Protein AF-A0A1J5MCQ9-F1 (afdb_monomer_lite)

Structure (mmCIF, N/CA/C/O backbone):
data_AF-A0A1J5MCQ9-F1
#
_entry.id   AF-A0A1J5MCQ9-F1
#
loop_
_atom_site.group_PDB
_atom_site.id
_atom_site.type_symbol
_atom_site.label_atom_id
_atom_site.label_alt_id
_atom_site.label_comp_id
_atom_site.label_asym_id
_atom_site.label_entity_id
_atom_site.label_seq_id
_atom_site.pdbx_PDB_ins_code
_atom_site.Cartn_x
_atom_site.Cartn_y
_atom_site.Cartn_z
_atom_site.occupancy
_atom_site.B_iso_or_eq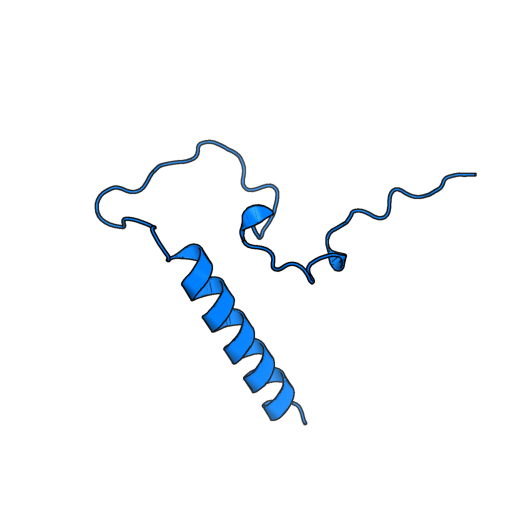uiv
_atom_site.auth_seq_id
_atom_site.auth_comp_id
_atom_site.auth_asym_id
_atom_site.auth_atom_id
_atom_site.pdbx_PDB_model_num
ATOM 1 N N . MET A 1 1 ? 16.789 -8.123 -20.900 1.00 60.09 1 MET A N 1
ATOM 2 C CA . MET A 1 1 ? 17.033 -6.820 -20.226 1.00 60.09 1 MET A CA 1
ATOM 3 C C . MET A 1 1 ? 15.789 -6.366 -19.462 1.00 60.09 1 MET A C 1
ATOM 5 O O . MET A 1 1 ? 15.938 -6.003 -18.303 1.00 60.09 1 MET A O 1
ATOM 9 N N . LEU A 1 2 ? 14.590 -6.491 -20.053 1.00 63.50 2 LEU A N 1
ATOM 10 C CA . LEU A 1 2 ? 13.293 -6.344 -19.369 1.00 63.50 2 LEU A CA 1
ATOM 11 C C . LEU A 1 2 ? 13.139 -7.280 -18.155 1.00 63.50 2 LEU A C 1
ATOM 13 O O . LEU A 1 2 ? 12.850 -6.798 -17.068 1.00 63.50 2 LEU A O 1
ATOM 17 N N . ASP A 1 3 ? 13.495 -8.563 -18.284 1.00 79.75 3 ASP A N 1
ATOM 18 C CA . ASP A 1 3 ? 13.342 -9.539 -17.186 1.00 79.75 3 ASP A CA 1
ATOM 19 C C . ASP A 1 3 ? 14.088 -9.158 -15.899 1.00 79.75 3 ASP A C 1
ATOM 21 O O . ASP A 1 3 ? 13.630 -9.430 -14.792 1.00 79.75 3 ASP A O 1
ATOM 25 N N . ARG A 1 4 ? 15.255 -8.513 -16.023 1.00 85.44 4 ARG A N 1
ATOM 26 C CA . ARG A 1 4 ? 16.041 -8.088 -14.857 1.00 85.44 4 ARG A CA 1
ATOM 27 C C . ARG A 1 4 ? 15.371 -6.920 -14.137 1.00 85.44 4 ARG A C 1
ATOM 29 O O . ARG A 1 4 ? 15.342 -6.907 -12.909 1.00 85.44 4 ARG A O 1
ATOM 36 N N . LEU A 1 5 ? 14.826 -5.969 -14.896 1.00 85.81 5 LEU A N 1
ATOM 37 C CA . LEU A 1 5 ? 14.096 -4.831 -14.347 1.00 85.81 5 LEU A CA 1
ATOM 38 C C . LEU A 1 5 ? 12.817 -5.302 -13.644 1.00 85.81 5 LEU A C 1
ATOM 40 O O . LEU A 1 5 ? 12.570 -4.916 -12.506 1.00 8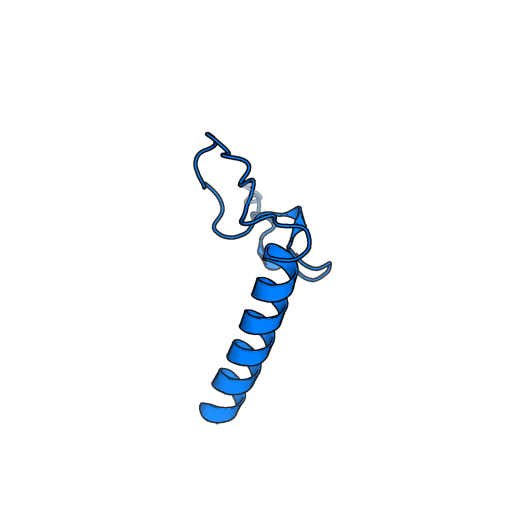5.81 5 LEU A O 1
ATOM 44 N N . GLU A 1 6 ? 12.062 -6.203 -14.272 1.00 89.75 6 GLU A N 1
ATOM 45 C CA . GLU A 1 6 ? 10.848 -6.789 -13.692 1.00 89.75 6 GLU A CA 1
ATOM 46 C C . GLU A 1 6 ? 11.141 -7.570 -12.401 1.00 89.75 6 GLU A C 1
ATOM 48 O O . GLU A 1 6 ? 10.393 -7.482 -11.425 1.00 89.75 6 GLU A O 1
ATOM 53 N N . GLN A 1 7 ? 12.257 -8.304 -12.347 1.00 91.94 7 GLN A N 1
ATOM 54 C CA . GLN A 1 7 ? 12.688 -9.009 -11.137 1.00 91.94 7 GLN A CA 1
ATOM 55 C C . GLN A 1 7 ? 13.076 -8.050 -10.006 1.00 91.94 7 GLN A C 1
ATOM 57 O O . GLN A 1 7 ? 12.717 -8.283 -8.845 1.00 91.94 7 GLN A O 1
ATOM 62 N N . GLU A 1 8 ? 13.800 -6.974 -10.318 1.00 91.69 8 GLU A N 1
ATOM 63 C CA . GLU A 1 8 ? 14.161 -5.949 -9.338 1.00 91.69 8 GLU A CA 1
ATOM 64 C C . GLU A 1 8 ? 12.919 -5.219 -8.819 1.00 91.69 8 GLU A C 1
ATOM 66 O O . GLU A 1 8 ? 12.757 -5.073 -7.602 1.00 91.69 8 GLU A O 1
ATOM 71 N N . GLU A 1 9 ? 11.990 -4.862 -9.704 1.00 91.75 9 GLU A N 1
ATOM 72 C CA . GLU A 1 9 ? 10.711 -4.265 -9.333 1.00 91.75 9 GLU A CA 1
ATOM 73 C C . GLU A 1 9 ? 9.897 -5.210 -8.440 1.00 91.75 9 GLU A C 1
ATOM 75 O O . GLU A 1 9 ? 9.451 -4.818 -7.359 1.00 91.75 9 GLU A O 1
ATOM 80 N N . ALA A 1 10 ? 9.762 -6.484 -8.819 1.00 88.44 10 ALA A N 1
ATOM 81 C CA . ALA A 1 10 ? 9.050 -7.480 -8.025 1.00 88.44 10 ALA A CA 1
ATOM 82 C C . ALA A 1 10 ? 9.674 -7.651 -6.630 1.00 88.44 10 ALA A C 1
ATOM 84 O O . ALA A 1 10 ? 8.957 -7.782 -5.630 1.00 88.44 10 ALA A O 1
ATOM 85 N N . ARG A 1 11 ? 11.010 -7.609 -6.531 1.00 91.12 11 ARG A N 1
ATOM 86 C CA . ARG A 1 11 ? 11.731 -7.653 -5.252 1.00 91.12 11 ARG A CA 1
ATOM 87 C C . ARG A 1 11 ? 11.424 -6.427 -4.394 1.00 91.12 11 ARG A C 1
ATOM 89 O O . ARG A 1 11 ? 11.182 -6.574 -3.194 1.00 91.12 11 ARG A O 1
ATOM 96 N N . LEU A 1 12 ? 11.432 -5.232 -4.979 1.00 87.06 12 LEU A N 1
ATOM 97 C CA . LEU A 1 12 ? 11.113 -3.986 -4.276 1.00 87.06 12 LEU A CA 1
ATOM 98 C C . LEU A 1 12 ? 9.651 -3.957 -3.817 1.00 87.06 12 LEU A C 1
ATOM 100 O O . LEU A 1 12 ? 9.390 -3.679 -2.646 1.00 87.06 12 LEU A O 1
ATOM 104 N N . ARG A 1 13 ? 8.719 -4.348 -4.691 1.00 86.19 13 ARG A N 1
ATOM 105 C CA . ARG A 1 13 ? 7.283 -4.440 -4.405 1.00 86.19 13 ARG A CA 1
ATOM 106 C C . ARG A 1 13 ? 7.002 -5.365 -3.223 1.00 86.19 13 ARG A C 1
ATOM 108 O O . ARG A 1 13 ? 6.309 -4.974 -2.288 1.00 86.19 13 ARG A O 1
ATOM 115 N N . ARG A 1 14 ? 7.604 -6.562 -3.207 1.00 89.38 14 ARG A N 1
ATOM 116 C CA . ARG A 1 14 ? 7.485 -7.505 -2.079 1.00 89.38 14 ARG A CA 1
ATOM 117 C C . ARG A 1 14 ? 8.021 -6.902 -0.783 1.00 89.38 14 ARG A C 1
ATOM 119 O O . ARG A 1 14 ? 7.366 -7.004 0.248 1.00 89.38 14 ARG A O 1
ATOM 126 N N . ARG A 1 15 ? 9.182 -6.238 -0.821 1.00 86.25 15 ARG A N 1
ATOM 127 C CA . ARG A 1 15 ? 9.763 -5.584 0.368 1.00 86.25 15 ARG A CA 1
ATOM 128 C C . ARG A 1 15 ? 8.861 -4.483 0.923 1.00 86.25 15 ARG A C 1
ATOM 130 O O . ARG A 1 15 ? 8.734 -4.392 2.140 1.00 86.25 15 ARG A O 1
ATOM 137 N N . LEU A 1 16 ? 8.259 -3.659 0.065 1.00 83.12 16 LEU A N 1
ATOM 138 C CA . LEU A 1 16 ? 7.322 -2.617 0.487 1.00 83.12 16 LEU A CA 1
ATOM 139 C C . LEU A 1 16 ? 6.062 -3.225 1.111 1.00 83.12 16 LEU A C 1
ATOM 141 O O . LEU A 1 16 ? 5.675 -2.817 2.202 1.00 83.12 16 LEU A O 1
ATOM 145 N N . LEU A 1 17 ? 5.485 -4.246 0.470 1.00 84.50 17 LEU A N 1
ATOM 146 C CA . LEU A 1 17 ? 4.321 -4.959 0.995 1.00 84.50 17 LEU A CA 1
ATOM 147 C C . LEU A 1 17 ? 4.591 -5.516 2.397 1.00 84.50 17 LEU A C 1
ATOM 149 O O . LEU A 1 17 ? 3.804 -5.290 3.310 1.00 84.50 17 LEU A O 1
ATOM 153 N N . PHE A 1 18 ? 5.742 -6.161 2.607 1.00 85.56 18 PHE A N 1
ATOM 154 C CA . PHE A 1 18 ? 6.123 -6.644 3.935 1.00 85.56 18 PHE A CA 1
ATOM 155 C C . PHE A 1 18 ? 6.231 -5.527 4.975 1.00 85.56 18 PHE A C 1
ATOM 157 O O . PHE A 1 18 ? 5.913 -5.773 6.132 1.00 85.56 18 PHE A O 1
ATOM 164 N N . ARG A 1 19 ? 6.662 -4.313 4.607 1.00 82.31 19 ARG A N 1
ATOM 165 C CA . ARG A 1 19 ? 6.679 -3.181 5.549 1.00 82.31 19 ARG A CA 1
ATOM 166 C C . ARG A 1 19 ? 5.274 -2.697 5.884 1.00 82.31 19 ARG A C 1
ATOM 168 O O . ARG A 1 19 ? 5.021 -2.453 7.053 1.00 82.31 19 ARG A O 1
ATOM 175 N N . ILE A 1 20 ? 4.390 -2.594 4.888 1.00 79.44 20 ILE A N 1
ATOM 176 C CA . ILE A 1 20 ? 2.988 -2.187 5.081 1.00 79.44 20 ILE A CA 1
ATOM 177 C C . ILE A 1 20 ? 2.275 -3.162 6.019 1.00 79.44 20 ILE A C 1
ATOM 179 O O . ILE A 1 20 ? 1.588 -2.751 6.947 1.00 79.44 20 ILE A O 1
ATOM 183 N N . LEU A 1 21 ? 2.455 -4.463 5.786 1.00 82.56 21 LEU A N 1
ATOM 184 C CA . LEU A 1 21 ? 1.769 -5.502 6.550 1.00 82.56 21 LEU A CA 1
ATOM 185 C C . LEU A 1 21 ? 2.391 -5.750 7.927 1.00 82.56 21 LEU A C 1
ATOM 187 O O . LEU A 1 21 ? 1.774 -6.385 8.782 1.00 82.56 21 LEU A O 1
ATOM 191 N N . ARG A 1 22 ? 3.616 -5.276 8.175 1.00 82.69 22 ARG A N 1
ATOM 192 C CA . ARG A 1 22 ? 4.293 -5.501 9.452 1.00 82.69 22 ARG A CA 1
ATOM 193 C C . ARG A 1 22 ? 3.584 -4.727 10.560 1.00 82.69 22 ARG A C 1
ATOM 195 O O . ARG A 1 22 ? 3.651 -3.506 10.613 1.00 82.69 2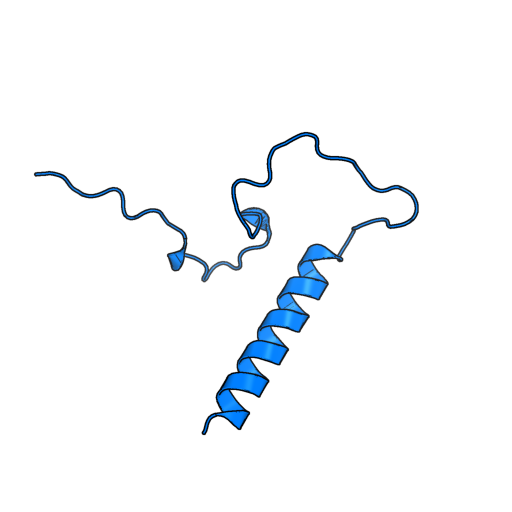2 ARG A O 1
ATOM 202 N N . GLY A 1 23 ? 2.964 -5.460 11.482 1.00 76.44 23 GLY A N 1
ATOM 203 C CA . GLY A 1 23 ? 2.196 -4.875 12.584 1.00 76.44 23 GLY A CA 1
ATOM 204 C C . GLY A 1 23 ? 0.767 -4.484 12.205 1.00 76.44 23 GLY A C 1
ATOM 205 O O . GLY A 1 23 ? 0.056 -3.939 13.046 1.00 76.44 23 GLY A O 1
ATOM 206 N N . PHE A 1 24 ? 0.329 -4.781 10.976 1.00 80.31 24 PHE A N 1
ATOM 207 C CA . PHE A 1 24 ? -1.073 -4.665 10.599 1.00 80.31 24 PHE A CA 1
ATOM 208 C C . PHE A 1 24 ? -1.852 -5.867 11.147 1.00 80.31 24 PHE A C 1
ATOM 210 O O . PHE A 1 24 ? -1.485 -7.015 10.898 1.00 80.31 24 PHE A O 1
ATOM 217 N N . SER A 1 25 ? -2.925 -5.602 11.894 1.00 78.94 25 SER A N 1
ATOM 218 C CA . SER A 1 25 ? -3.861 -6.636 12.339 1.00 78.94 25 SER A CA 1
ATOM 219 C C . SER A 1 25 ? -5.024 -6.720 11.359 1.00 78.94 25 SER A C 1
ATOM 221 O O . SER A 1 25 ? -5.767 -5.751 11.199 1.00 78.94 25 SER A O 1
ATOM 223 N N . PHE A 1 26 ? -5.188 -7.878 10.719 1.00 80.69 26 PHE A N 1
ATOM 224 C CA . PHE A 1 26 ? -6.339 -8.145 9.852 1.00 80.69 26 PHE A CA 1
ATOM 225 C C . PHE A 1 26 ? -7.615 -8.440 10.647 1.00 80.69 26 PHE A C 1
ATOM 227 O O . PHE A 1 26 ? -8.704 -8.176 10.148 1.00 80.69 26 PHE A O 1
ATOM 234 N N . ASP A 1 27 ? -7.482 -8.919 11.886 1.00 85.69 27 ASP A N 1
ATOM 235 C CA . ASP A 1 27 ? -8.618 -9.220 12.765 1.00 85.69 27 ASP A CA 1
ATOM 236 C C . ASP A 1 27 ? -9.197 -7.957 13.426 1.00 85.69 27 ASP A C 1
ATOM 238 O O . ASP A 1 27 ? -10.366 -7.920 13.801 1.00 85.69 27 ASP A O 1
ATOM 242 N N . ALA A 1 28 ? -8.384 -6.904 13.560 1.00 81.94 28 ALA A N 1
ATOM 243 C CA . ALA A 1 28 ? -8.778 -5.616 14.131 1.00 81.94 28 ALA A CA 1
ATOM 244 C C . ALA A 1 28 ? -8.238 -4.449 13.281 1.00 81.94 28 ALA A C 1
ATOM 246 O O . ALA A 1 28 ? -7.350 -3.710 13.730 1.00 81.94 28 ALA A O 1
ATOM 247 N N . PRO A 1 29 ? -8.739 -4.275 12.042 1.00 79.44 29 PRO A N 1
ATOM 248 C CA . PRO A 1 29 ? -8.276 -3.213 11.166 1.00 79.44 29 PRO A CA 1
ATOM 249 C C . PRO A 1 29 ? -8.621 -1.851 11.772 1.00 79.44 29 PRO A C 1
ATOM 251 O O . PRO A 1 29 ? -9.762 -1.573 12.145 1.00 79.44 29 PRO A O 1
ATOM 254 N N . ARG A 1 30 ? -7.625 -0.968 11.859 1.00 75.25 30 ARG A N 1
ATOM 255 C CA . ARG A 1 30 ? -7.851 0.427 12.244 1.00 75.25 30 ARG A CA 1
ATOM 256 C C . ARG A 1 30 ? -8.283 1.208 11.011 1.00 75.25 30 ARG A C 1
ATOM 258 O O . ARG A 1 30 ? -7.475 1.448 10.119 1.00 75.25 30 ARG A O 1
ATOM 265 N N . PHE A 1 31 ? -9.547 1.610 10.971 1.00 69.69 31 PHE A N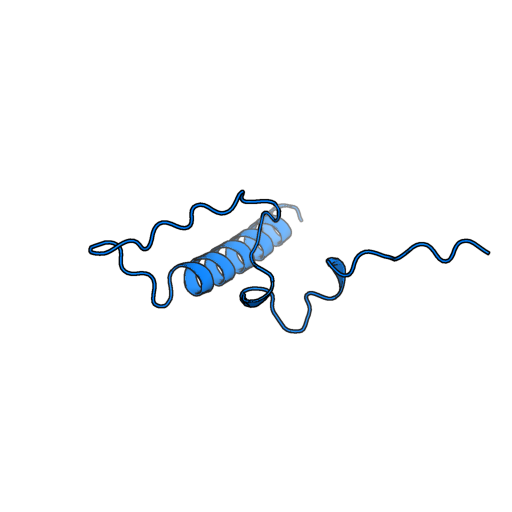 1
ATOM 266 C CA . PHE A 1 31 ? -10.058 2.483 9.920 1.00 69.69 31 PHE A CA 1
ATOM 267 C C . PHE A 1 31 ? -9.468 3.890 10.074 1.00 69.69 31 PHE A C 1
ATOM 269 O O . PHE A 1 31 ? -9.653 4.539 11.103 1.00 69.69 31 PHE A O 1
ATOM 276 N N . GLY A 1 32 ? -8.746 4.353 9.055 1.00 69.06 32 GLY A N 1
ATOM 277 C CA . GLY A 1 32 ? -8.383 5.757 8.896 1.00 69.06 32 GLY A CA 1
ATOM 278 C C . GLY A 1 32 ? -9.428 6.434 8.017 1.00 69.06 32 GLY A C 1
ATOM 279 O O . GLY A 1 32 ? -9.619 6.017 6.881 1.00 69.06 32 GLY A O 1
ATOM 280 N N . GLY A 1 33 ? -10.120 7.448 8.539 1.00 68.50 33 GLY A N 1
ATOM 281 C CA . GLY A 1 33 ? -11.057 8.270 7.758 1.00 68.50 33 GLY A CA 1
ATOM 282 C C . GLY A 1 33 ? -10.367 9.340 6.905 1.00 68.50 33 GLY A C 1
ATOM 283 O O . GLY A 1 33 ? -11.037 10.161 6.287 1.00 68.50 33 GLY A O 1
ATOM 284 N N . GLU A 1 34 ? -9.036 9.366 6.911 1.00 66.56 34 GLU A N 1
ATOM 285 C CA . GLU A 1 34 ? -8.243 10.312 6.138 1.00 66.56 34 GLU A CA 1
ATOM 286 C C . GLU A 1 34 ? -8.237 9.903 4.665 1.00 66.56 34 GLU A C 1
ATOM 288 O O . GLU A 1 34 ? -8.025 8.737 4.324 1.00 66.56 34 GLU A O 1
ATOM 293 N N . THR A 1 35 ? -8.462 10.872 3.780 1.00 72.56 35 THR A N 1
ATOM 294 C CA . THR A 1 35 ? -8.300 10.670 2.342 1.00 72.56 35 THR A CA 1
ATOM 295 C C . THR A 1 35 ? -6.878 10.194 2.068 1.00 72.56 35 THR A C 1
ATOM 297 O O . THR A 1 35 ? -5.919 10.840 2.487 1.00 72.56 35 THR A O 1
ATOM 300 N N . ILE A 1 36 ? -6.737 9.088 1.333 1.00 68.19 36 ILE A N 1
ATOM 301 C CA . ILE A 1 36 ? -5.439 8.628 0.832 1.00 68.19 36 ILE A CA 1
ATOM 302 C C . ILE A 1 36 ? -4.980 9.638 -0.228 1.00 68.19 36 ILE A C 1
ATOM 304 O O . ILE A 1 36 ? -5.312 9.517 -1.404 1.00 68.19 36 ILE A O 1
ATOM 308 N N . THR A 1 37 ? -4.290 10.688 0.211 1.00 69.69 37 THR A N 1
ATOM 309 C CA . THR A 1 37 ? -3.719 11.732 -0.652 1.00 69.69 37 THR A CA 1
ATOM 310 C C . THR A 1 37 ? -2.389 11.297 -1.249 1.00 69.69 37 THR A C 1
ATOM 312 O O . THR A 1 37 ? -2.077 11.657 -2.379 1.00 69.69 37 THR A O 1
ATOM 315 N N . GLU A 1 38 ? -1.639 10.482 -0.508 1.00 68.75 38 GLU A N 1
ATOM 316 C CA . GLU A 1 38 ? -0.358 9.927 -0.925 1.00 68.75 38 GLU A CA 1
ATOM 317 C C . GLU A 1 38 ? -0.489 8.416 -1.163 1.00 68.75 38 GLU A C 1
ATOM 319 O O . GLU A 1 38 ? -0.993 7.701 -0.292 1.00 68.75 38 GLU A O 1
ATOM 324 N N . PRO A 1 39 ? -0.001 7.885 -2.3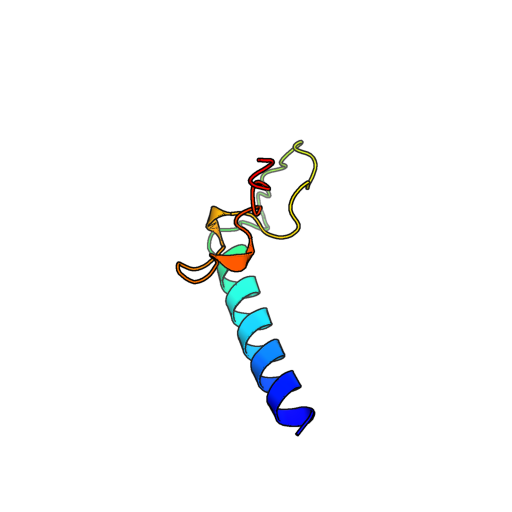00 1.00 69.56 39 PRO A N 1
ATOM 325 C CA . PRO A 1 39 ? -0.092 6.457 -2.605 1.00 69.56 39 PRO A CA 1
ATOM 326 C C . PRO A 1 39 ? 0.739 5.587 -1.650 1.00 69.56 39 PRO A C 1
ATOM 328 O O . PRO A 1 39 ? 0.477 4.391 -1.520 1.00 69.56 39 PRO A O 1
ATOM 331 N N . ILE A 1 40 ? 1.749 6.163 -0.985 1.00 69.69 40 ILE A N 1
ATOM 332 C CA . ILE A 1 40 ? 2.585 5.480 0.007 1.00 69.69 40 ILE A CA 1
ATOM 333 C C . ILE A 1 40 ? 2.787 6.408 1.215 1.00 69.69 40 ILE A C 1
ATOM 335 O O . ILE A 1 40 ? 3.344 7.494 1.052 1.00 69.69 40 ILE A O 1
ATOM 339 N N . PRO A 1 41 ? 2.410 5.987 2.436 1.00 71.88 41 PRO A N 1
ATOM 340 C CA . PRO A 1 41 ? 2.653 6.763 3.645 1.00 71.88 41 PRO A CA 1
ATOM 341 C C . PRO A 1 41 ? 4.141 7.122 3.839 1.00 71.88 41 PRO A C 1
ATOM 343 O O . PRO A 1 41 ? 4.994 6.230 3.750 1.00 71.88 41 PRO A O 1
ATOM 346 N N . PRO A 1 42 ? 4.480 8.377 4.200 1.00 72.75 42 PRO A N 1
ATOM 347 C CA . PRO A 1 42 ? 5.870 8.832 4.292 1.00 72.75 42 PRO A CA 1
ATOM 348 C C . PRO A 1 42 ? 6.753 8.030 5.255 1.00 72.75 42 PRO A C 1
ATOM 350 O O . PRO A 1 42 ? 7.945 7.873 5.026 1.00 72.75 42 PRO A O 1
ATOM 353 N N . HIS A 1 43 ? 6.179 7.475 6.323 1.00 72.06 43 HIS A N 1
ATOM 354 C CA . HIS A 1 43 ? 6.915 6.674 7.307 1.00 72.06 43 HIS A CA 1
ATOM 355 C C . HIS A 1 43 ? 7.299 5.267 6.803 1.00 72.06 43 HIS A C 1
ATOM 357 O O . HIS A 1 43 ? 8.123 4.600 7.424 1.00 72.06 43 HIS A O 1
ATOM 363 N N . LEU A 1 44 ? 6.704 4.795 5.701 1.00 69.50 44 LEU A N 1
ATOM 364 C CA . LEU A 1 44 ? 7.030 3.506 5.070 1.00 69.50 44 LEU A CA 1
ATOM 365 C C . LEU A 1 44 ? 8.125 3.624 4.005 1.00 69.50 44 LEU A C 1
ATOM 367 O O . LEU A 1 44 ? 8.709 2.618 3.566 1.00 69.50 44 LEU A O 1
ATOM 371 N N . LEU A 1 45 ? 8.407 4.858 3.601 1.00 72.50 45 LEU A N 1
ATOM 372 C C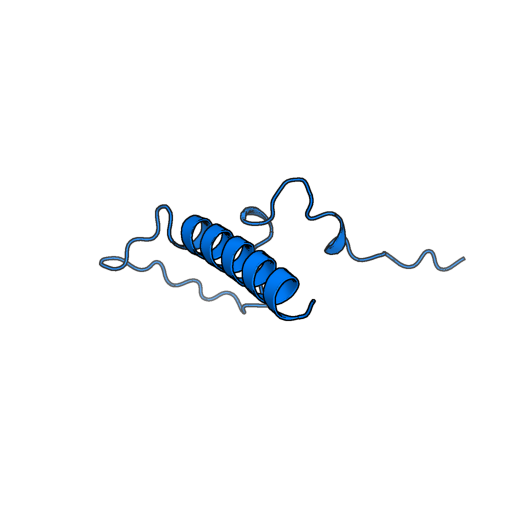A . LEU A 1 45 ? 9.492 5.191 2.711 1.00 72.50 45 LEU A CA 1
ATOM 373 C C . LEU A 1 45 ? 10.838 4.932 3.406 1.00 72.50 45 LEU A C 1
ATOM 375 O O . LEU A 1 45 ? 11.020 5.190 4.594 1.00 72.50 45 LEU A O 1
ATOM 379 N N . GLY A 1 46 ? 11.784 4.347 2.669 1.00 67.75 46 GLY A N 1
ATOM 380 C CA . GLY A 1 46 ? 13.147 4.171 3.178 1.00 67.75 46 GLY A CA 1
ATOM 381 C C . GLY A 1 46 ? 13.879 5.512 3.268 1.00 67.75 46 GLY A C 1
ATOM 382 O O . GLY A 1 46 ? 13.419 6.503 2.712 1.00 67.75 46 GLY A O 1
ATOM 383 N N . LYS A 1 47 ? 15.063 5.524 3.896 1.00 64.25 47 LYS A N 1
ATOM 384 C CA . LYS A 1 47 ? 15.949 6.706 3.921 1.00 64.25 47 LYS A CA 1
ATOM 385 C C . LYS A 1 47 ? 16.273 7.250 2.520 1.00 64.25 47 LYS A C 1
ATOM 387 O O . LYS A 1 47 ? 16.563 8.426 2.396 1.00 64.25 47 LYS A O 1
ATOM 392 N N . ASP A 1 48 ? 16.161 6.410 1.493 1.00 57.19 48 ASP A N 1
ATOM 393 C CA . ASP A 1 48 ? 16.472 6.734 0.096 1.00 57.19 48 ASP A CA 1
ATOM 394 C C . ASP A 1 48 ? 15.290 7.366 -0.670 1.00 57.19 48 ASP A C 1
ATOM 396 O O . ASP A 1 48 ? 15.332 7.504 -1.891 1.00 57.19 48 ASP A O 1
ATOM 400 N N . ALA A 1 49 ? 14.190 7.703 0.008 1.00 60.59 49 ALA A N 1
ATOM 401 C CA . ALA A 1 49 ? 12.984 8.236 -0.625 1.00 60.59 49 ALA A CA 1
ATOM 402 C C . ALA A 1 49 ? 12.994 9.756 -0.831 1.00 60.59 49 ALA A C 1
ATOM 404 O O . ALA A 1 49 ? 11.946 10.404 -0.841 1.00 60.59 49 ALA A O 1
ATOM 405 N N . ASP A 1 50 ? 14.180 10.318 -1.046 1.00 55.53 50 ASP A N 1
ATOM 406 C CA . ASP A 1 50 ? 14.377 11.737 -1.339 1.00 55.53 50 ASP A CA 1
ATOM 407 C C . ASP A 1 50 ? 13.659 12.194 -2.626 1.00 55.53 50 ASP A C 1
ATOM 409 O O . ASP A 1 50 ? 13.448 13.388 -2.826 1.00 55.53 50 ASP A O 1
ATOM 413 N N . TYR A 1 51 ? 13.211 11.262 -3.476 1.00 56.72 51 TYR A N 1
ATOM 414 C CA . TYR A 1 51 ? 12.481 11.553 -4.714 1.00 56.72 51 TYR A CA 1
ATOM 415 C C . TYR A 1 51 ? 11.025 12.007 -4.512 1.00 56.72 51 TYR A C 1
ATOM 417 O O . TYR A 1 51 ? 10.435 12.538 -5.449 1.00 56.72 51 TYR A O 1
ATOM 425 N N . LEU A 1 52 ? 10.439 11.825 -3.321 1.00 54.16 52 LEU A N 1
ATOM 426 C CA . LEU A 1 52 ? 9.105 12.354 -2.991 1.00 54.16 52 LEU A CA 1
ATOM 427 C C . LEU A 1 52 ? 9.154 13.727 -2.324 1.00 54.16 52 LEU A C 1
ATOM 429 O O . LEU A 1 52 ? 8.109 14.287 -1.998 1.00 54.16 52 LEU A O 1
ATOM 433 N N . ARG A 1 53 ? 10.345 14.303 -2.122 1.00 53.84 53 ARG A N 1
ATOM 434 C CA . ARG A 1 53 ? 10.443 15.685 -1.665 1.00 53.84 53 ARG A CA 1
ATOM 435 C C . ARG A 1 53 ? 9.853 16.552 -2.781 1.00 53.84 53 ARG A C 1
ATOM 437 O O . ARG A 1 53 ? 10.434 16.572 -3.868 1.00 53.84 53 ARG A O 1
ATOM 444 N N . PRO A 1 54 ? 8.719 17.249 -2.571 1.00 51.31 54 PRO A N 1
ATOM 445 C CA . PRO A 1 54 ? 8.230 18.157 -3.589 1.00 51.31 54 PRO A CA 1
ATOM 446 C C . PRO A 1 54 ? 9.358 19.154 -3.832 1.00 51.31 54 PRO A C 1
ATOM 448 O O . PRO A 1 54 ? 9.815 19.814 -2.891 1.00 51.31 54 PRO A O 1
ATOM 451 N N . GLN A 1 55 ? 9.856 19.213 -5.069 1.00 52.69 55 GLN A N 1
ATOM 452 C CA . GLN A 1 55 ? 10.698 20.315 -5.502 1.00 52.69 55 GLN A CA 1
ATOM 453 C C . GLN A 1 55 ? 9.827 21.556 -5.347 1.00 52.69 55 GLN A C 1
ATOM 455 O O . GLN A 1 55 ? 9.015 21.872 -6.214 1.00 52.69 55 GLN A O 1
ATOM 460 N N . ARG A 1 56 ? 9.910 22.210 -4.183 1.00 49.75 56 ARG A N 1
ATOM 461 C CA . ARG A 1 56 ? 9.382 23.554 -4.012 1.00 49.75 56 ARG A CA 1
ATOM 462 C C . ARG A 1 56 ? 10.125 24.365 -5.051 1.00 49.75 56 ARG A C 1
ATOM 464 O O . ARG A 1 56 ? 11.318 24.604 -4.882 1.00 49.75 56 ARG A O 1
ATOM 471 N N . GLY A 1 57 ? 9.442 24.666 -6.152 1.00 48.38 57 GLY A N 1
ATOM 472 C CA . GLY A 1 57 ? 9.974 25.516 -7.194 1.00 48.38 57 GLY A CA 1
ATOM 473 C C . GLY A 1 57 ? 10.520 26.761 -6.521 1.00 48.38 57 GLY A C 1
ATOM 474 O O . GLY A 1 57 ? 9.782 27.505 -5.880 1.00 48.38 57 GLY A O 1
ATOM 475 N N . THR A 1 58 ? 11.830 26.944 -6.606 1.00 54.41 58 THR A N 1
ATOM 476 C CA . THR A 1 58 ? 12.451 28.249 -6.467 1.00 54.41 58 THR A CA 1
ATOM 477 C C . THR A 1 58 ? 11.907 29.099 -7.607 1.00 54.41 58 THR A C 1
ATOM 479 O O . THR A 1 58 ? 12.451 29.094 -8.708 1.00 54.41 58 THR A O 1
ATOM 482 N N . SER A 1 59 ? 10.778 29.762 -7.371 1.00 46.25 59 SER A N 1
ATOM 483 C CA . SER A 1 59 ? 10.402 30.946 -8.129 1.00 46.25 59 SER A CA 1
ATOM 484 C C . SER A 1 59 ? 11.330 32.067 -7.673 1.00 46.25 59 SER A C 1
ATOM 486 O O . SER A 1 59 ? 11.301 32.455 -6.501 1.00 46.25 59 SER A O 1
ATOM 488 N N . ALA A 1 60 ? 12.205 32.461 -8.597 1.00 45.41 60 ALA A N 1
ATOM 489 C CA . ALA A 1 60 ? 13.009 33.674 -8.548 1.00 45.41 60 ALA A CA 1
ATOM 490 C C . ALA A 1 60 ? 12.133 34.934 -8.502 1.00 45.41 60 ALA A C 1
ATOM 492 O O . ALA A 1 60 ? 10.959 34.847 -8.938 1.00 45.41 60 ALA A O 1
#

pLDDT: mean 72.6, std 13.11, range [45.41, 91.94]

Radius of gyration: 15.93 Å; chains: 1; bounding box: 28×43×34 Å

Foldseek 3Di:
DVVVVVVVVVVVVVVLVCLVCVVADPVDHDDDPDPCPDPHDPVSDDPPVPVPPPPPDPPD

Secondary structure (DSSP, 8-state):
-HHHHHHHHHHHHHHHHHHHHTT--SSS-----S---SSS-GGGS-TT-GGGS-------

Sequence (60 aa):
MLDRLEQEEARLRRRLLFRILRGFSFDAPRFGGETITEPIPPHLLGKDADYLRPQRGTSA